Protein AF-A0A524L2U8-F1 (afdb_monomer_lite)

pLDDT: mean 87.59, std 5.98, range [53.81, 94.25]

Radius of gyration: 21.38 Å; chains: 1; bounding box: 56×25×58 Å

Structure (mmCIF, N/CA/C/O backbone):
data_AF-A0A524L2U8-F1
#
_entry.id   AF-A0A524L2U8-F1
#
loop_
_atom_site.group_PDB
_atom_site.id
_atom_site.type_symbol
_atom_site.label_atom_id
_atom_site.label_alt_id
_atom_site.label_comp_id
_atom_site.label_asym_id
_atom_site.label_entity_id
_atom_site.label_seq_id
_atom_site.pdbx_PDB_ins_code
_atom_site.Cartn_x
_atom_site.Cartn_y
_atom_site.Cartn_z
_atom_site.occupancy
_atom_site.B_iso_or_equiv
_atom_site.auth_seq_id
_atom_site.auth_comp_id
_atom_site.auth_asym_id
_atom_site.auth_atom_id
_atom_site.pdbx_PDB_model_num
ATOM 1 N N . MET A 1 1 ? 8.790 -14.115 -14.521 1.00 82.75 1 MET A N 1
ATOM 2 C CA . MET A 1 1 ? 9.050 -12.982 -13.603 1.00 82.75 1 MET A CA 1
ATOM 3 C C . MET A 1 1 ? 7.768 -12.208 -13.309 1.00 82.75 1 MET A C 1
ATOM 5 O O . MET A 1 1 ? 7.491 -11.971 -12.143 1.00 82.75 1 MET A O 1
ATOM 9 N N . GLU A 1 2 ? 6.943 -11.936 -14.327 1.00 84.44 2 GLU A N 1
ATOM 10 C CA . GLU A 1 2 ? 5.609 -11.316 -14.193 1.00 84.44 2 GLU A CA 1
ATOM 11 C C . GLU A 1 2 ? 4.731 -11.960 -13.109 1.00 84.44 2 GLU A C 1
ATOM 13 O O . GLU A 1 2 ? 4.341 -11.278 -12.173 1.00 84.44 2 GLU A O 1
ATOM 18 N N . ILE A 1 3 ? 4.512 -13.281 -13.158 1.00 87.50 3 ILE A N 1
ATOM 19 C CA . ILE A 1 3 ? 3.641 -13.992 -12.199 1.00 87.50 3 ILE A CA 1
ATOM 20 C C . ILE A 1 3 ? 4.060 -13.756 -10.737 1.00 87.50 3 ILE A C 1
ATOM 22 O O . ILE A 1 3 ? 3.206 -13.589 -9.872 1.00 87.50 3 ILE A O 1
ATOM 26 N N . LEU A 1 4 ? 5.366 -13.724 -10.452 1.00 86.38 4 LEU A N 1
ATOM 27 C CA . LEU A 1 4 ? 5.886 -13.511 -9.096 1.00 86.38 4 LEU A CA 1
ATOM 28 C C . LEU A 1 4 ? 5.620 -12.086 -8.602 1.00 86.38 4 LEU A C 1
ATOM 30 O O . LEU A 1 4 ? 5.255 -11.895 -7.442 1.00 86.38 4 LEU A O 1
ATOM 34 N N . ILE A 1 5 ? 5.795 -11.099 -9.482 1.00 87.75 5 ILE A N 1
ATOM 35 C CA . ILE A 1 5 ? 5.523 -9.690 -9.183 1.00 87.75 5 ILE A CA 1
ATOM 36 C C . ILE A 1 5 ? 4.027 -9.504 -8.951 1.00 87.75 5 ILE A C 1
ATOM 38 O O . ILE A 1 5 ? 3.637 -9.039 -7.885 1.00 87.75 5 ILE A O 1
ATOM 42 N N . THR A 1 6 ? 3.193 -10.007 -9.862 1.00 88.00 6 THR A N 1
ATOM 43 C CA . THR A 1 6 ? 1.735 -9.955 -9.731 1.00 88.00 6 THR A CA 1
ATOM 44 C C . THR A 1 6 ? 1.257 -10.622 -8.442 1.00 88.00 6 THR A C 1
ATOM 46 O O . THR A 1 6 ? 0.432 -10.058 -7.728 1.00 88.00 6 THR A O 1
ATOM 49 N N . LEU A 1 7 ? 1.795 -11.795 -8.091 1.00 92.00 7 LEU A N 1
ATOM 50 C CA . LEU A 1 7 ? 1.448 -12.477 -6.843 1.00 92.00 7 LEU A CA 1
ATOM 51 C C . LEU A 1 7 ? 1.833 -11.640 -5.617 1.00 92.00 7 LEU A C 1
ATOM 53 O O . LEU A 1 7 ? 1.060 -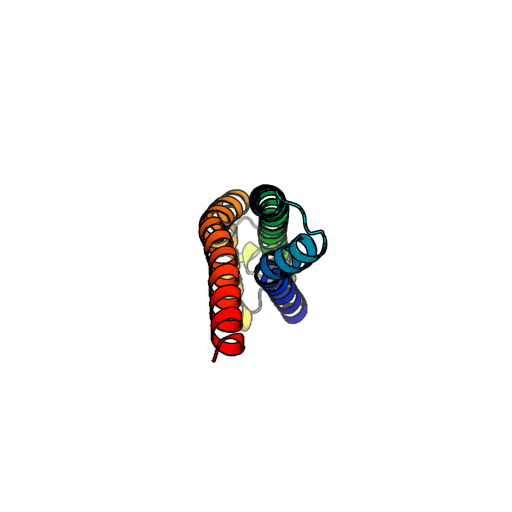11.550 -4.666 1.00 92.00 7 LEU A O 1
ATOM 57 N N . THR A 1 8 ? 3.008 -11.010 -5.644 1.00 90.69 8 THR A N 1
ATOM 58 C CA . THR A 1 8 ? 3.484 -10.156 -4.550 1.00 90.69 8 THR A CA 1
ATOM 59 C C . THR A 1 8 ? 2.604 -8.916 -4.400 1.00 90.69 8 THR A C 1
ATOM 61 O O . THR A 1 8 ? 2.223 -8.576 -3.281 1.00 90.69 8 THR A O 1
ATOM 64 N N . ASP A 1 9 ? 2.194 -8.297 -5.506 1.00 89.19 9 ASP A N 1
ATOM 65 C CA . ASP A 1 9 ? 1.285 -7.150 -5.492 1.00 89.19 9 ASP A CA 1
ATOM 66 C C . ASP A 1 9 ? -0.081 -7.527 -4.913 1.00 89.19 9 ASP A C 1
ATOM 68 O O . ASP A 1 9 ? -0.599 -6.826 -4.042 1.00 89.19 9 ASP A O 1
ATOM 72 N N . PHE A 1 10 ? -0.631 -8.681 -5.309 1.00 91.62 10 PHE A N 1
ATOM 73 C CA . PHE A 1 10 ? -1.868 -9.206 -4.728 1.00 91.62 10 PHE A CA 1
ATOM 74 C C . PHE A 1 10 ? -1.743 -9.482 -3.227 1.00 91.62 10 PHE A C 1
ATOM 76 O O . PHE A 1 10 ? -2.678 -9.195 -2.476 1.00 91.62 10 PHE A O 1
ATOM 83 N N . LEU A 1 11 ? -0.604 -10.008 -2.768 1.00 92.56 11 LEU A N 1
ATOM 84 C CA . LEU A 1 11 ? -0.358 -10.251 -1.345 1.00 92.56 11 LEU A CA 1
ATOM 85 C C . LEU A 1 11 ? -0.301 -8.944 -0.547 1.00 92.56 11 LEU A C 1
ATOM 87 O O . LEU A 1 11 ? -0.925 -8.855 0.512 1.00 92.56 11 LEU A O 1
ATOM 91 N N . ILE A 1 12 ? 0.398 -7.921 -1.050 1.00 90.88 12 ILE A N 1
ATOM 92 C CA . ILE A 1 12 ? 0.484 -6.619 -0.376 1.00 90.88 12 ILE A CA 1
ATOM 93 C C . ILE A 1 12 ? -0.890 -5.936 -0.349 1.00 90.88 12 ILE A C 1
ATOM 95 O O . ILE A 1 12 ? -1.290 -5.402 0.686 1.00 90.88 12 ILE A O 1
ATOM 99 N N . LEU A 1 13 ? -1.654 -6.012 -1.442 1.00 91.06 13 LEU A N 1
ATOM 100 C CA . LEU A 1 13 ? -3.010 -5.461 -1.520 1.00 91.06 13 LEU A CA 1
ATOM 101 C C . LEU A 1 13 ? -3.959 -6.185 -0.547 1.00 91.06 13 LEU A C 1
ATOM 103 O O . LEU A 1 13 ? -4.694 -5.546 0.210 1.00 91.06 13 LEU A O 1
ATOM 107 N N . GLY A 1 14 ? -3.889 -7.518 -0.488 1.00 91.69 14 GLY A N 1
ATOM 108 C CA . GLY A 1 14 ? -4.633 -8.326 0.478 1.00 91.69 14 GLY A CA 1
ATOM 109 C C . GLY A 1 14 ? -4.285 -7.980 1.929 1.00 91.69 14 GLY A C 1
ATOM 110 O O . GLY A 1 14 ? -5.182 -7.828 2.764 1.00 91.69 14 GLY A O 1
ATOM 111 N N . LEU A 1 15 ? -2.998 -7.784 2.233 1.00 91.75 15 LEU A N 1
ATOM 112 C CA . LEU A 1 15 ? -2.542 -7.331 3.547 1.00 91.75 15 LEU A CA 1
ATOM 113 C C . LEU A 1 15 ? -3.122 -5.955 3.886 1.00 91.75 15 LEU A C 1
ATOM 115 O O . LEU A 1 15 ? -3.643 -5.758 4.979 1.00 91.75 15 LEU A O 1
ATOM 119 N N . LEU A 1 16 ? -3.090 -5.020 2.942 1.00 90.88 16 LEU A N 1
ATOM 120 C CA . LEU A 1 16 ? -3.555 -3.654 3.143 1.00 90.88 16 LEU A CA 1
ATOM 121 C C . LEU A 1 16 ? -5.065 -3.577 3.446 1.00 90.88 16 LEU A C 1
ATOM 123 O O . LEU A 1 16 ? -5.491 -2.802 4.303 1.00 90.88 16 LEU A O 1
ATOM 127 N N . LEU A 1 17 ? -5.872 -4.429 2.807 1.00 90.81 17 LEU A N 1
ATOM 128 C CA . LEU A 1 17 ? -7.310 -4.523 3.074 1.00 90.81 17 LEU A CA 1
ATOM 129 C C . LEU A 1 17 ? -7.620 -5.228 4.399 1.00 90.81 17 LEU A C 1
ATOM 131 O O . LEU A 1 17 ? -8.498 -4.791 5.148 1.00 90.81 17 LEU A O 1
ATOM 135 N N . THR A 1 18 ? -6.918 -6.319 4.701 1.00 91.25 18 THR A N 1
ATOM 136 C CA . THR A 1 18 ? -7.210 -7.152 5.880 1.00 91.25 18 THR A CA 1
ATOM 137 C C . THR A 1 18 ? -6.629 -6.586 7.173 1.00 91.25 18 THR A C 1
ATOM 139 O O . THR A 1 18 ? -7.204 -6.794 8.245 1.00 91.25 18 THR A O 1
ATOM 142 N N . PHE A 1 19 ? -5.536 -5.826 7.096 1.00 91.19 19 PHE A N 1
ATOM 143 C CA . PHE A 1 19 ? -4.809 -5.331 8.261 1.00 91.19 19 PHE A CA 1
ATOM 144 C C . PHE A 1 19 ? -5.669 -4.487 9.219 1.00 91.19 19 PHE A C 1
ATOM 146 O O . PHE A 1 19 ? -5.688 -4.808 10.411 1.00 91.19 19 PHE A O 1
ATOM 153 N N . PRO A 1 20 ? -6.451 -3.482 8.769 1.00 89.44 20 PRO A N 1
ATOM 154 C CA . PRO A 1 20 ? -7.290 -2.695 9.676 1.00 89.44 20 PRO A CA 1
ATOM 155 C C . PRO A 1 20 ? -8.336 -3.549 10.402 1.00 89.44 20 PRO A C 1
ATOM 157 O O . PRO A 1 20 ? -8.596 -3.356 11.590 1.00 89.44 20 PRO A O 1
ATOM 160 N N . VAL A 1 21 ? -8.897 -4.551 9.719 1.00 90.88 21 VAL A N 1
ATOM 161 C CA . VAL A 1 21 ? -9.881 -5.473 10.303 1.00 90.88 21 VAL A CA 1
ATOM 162 C C . VAL A 1 21 ? -9.228 -6.353 11.372 1.00 90.88 21 VAL A C 1
ATOM 164 O O . VAL A 1 21 ? -9.747 -6.459 12.486 1.00 90.88 21 VAL A O 1
ATOM 167 N N . LEU A 1 22 ? -8.069 -6.945 11.067 1.00 90.81 22 LEU A N 1
ATOM 168 C CA . LEU A 1 22 ? -7.311 -7.779 12.004 1.00 90.81 22 LEU A CA 1
ATOM 169 C C . LEU A 1 22 ? -6.880 -6.987 13.242 1.00 90.81 22 LEU A C 1
ATOM 171 O O . LEU A 1 22 ? -7.088 -7.441 14.370 1.00 90.81 22 LEU A O 1
ATOM 175 N N . LEU A 1 23 ? -6.356 -5.775 13.044 1.00 90.25 23 LEU A N 1
ATOM 176 C CA . LEU A 1 23 ? -5.938 -4.890 14.128 1.00 90.25 23 LEU A CA 1
ATOM 177 C C . LEU A 1 23 ? -7.109 -4.575 15.063 1.00 90.25 23 LEU A C 1
ATOM 179 O O . LEU A 1 23 ? -6.996 -4.676 16.285 1.00 90.25 23 LEU A O 1
ATOM 183 N N . LEU A 1 24 ? -8.274 -4.273 14.492 1.00 88.75 24 LEU A N 1
ATOM 184 C CA . LEU A 1 24 ? -9.486 -4.003 15.252 1.00 88.75 24 LEU A CA 1
ATOM 185 C C . LEU A 1 24 ? -9.949 -5.221 16.068 1.00 88.75 24 LEU A C 1
ATOM 187 O O . LEU A 1 24 ? -10.391 -5.059 17.209 1.00 88.75 24 LEU A O 1
ATOM 191 N N . ILE A 1 25 ? -9.853 -6.436 15.517 1.00 87.81 25 ILE A N 1
ATOM 192 C CA . ILE A 1 25 ? -10.177 -7.681 16.234 1.00 87.81 25 ILE A CA 1
ATOM 193 C C . ILE A 1 25 ? -9.231 -7.876 17.425 1.00 87.81 25 ILE A C 1
ATOM 195 O O . ILE A 1 25 ? -9.701 -8.169 18.527 1.00 87.81 25 ILE A O 1
ATOM 199 N N . ILE A 1 26 ? -7.925 -7.678 17.225 1.00 87.81 26 ILE A N 1
ATOM 200 C CA . ILE A 1 26 ? -6.901 -7.825 18.268 1.00 87.81 26 ILE A CA 1
ATOM 201 C C . ILE A 1 26 ? -7.134 -6.815 19.397 1.00 87.81 26 ILE A C 1
ATOM 203 O O . ILE A 1 26 ? -7.237 -7.212 20.558 1.00 87.81 26 ILE A O 1
ATOM 207 N N . LEU A 1 27 ? -7.317 -5.530 19.074 1.00 87.19 27 LEU A N 1
ATOM 208 C CA . LEU A 1 27 ? -7.541 -4.493 20.086 1.00 87.19 27 LEU A CA 1
ATOM 209 C C . LEU A 1 27 ? -8.818 -4.731 20.907 1.00 87.19 27 LEU A C 1
ATOM 211 O O . LEU A 1 27 ? -8.844 -4.450 22.104 1.00 87.19 27 LEU A O 1
ATOM 215 N N . ASN A 1 28 ? -9.871 -5.301 20.311 1.00 83.00 28 ASN A N 1
ATOM 216 C CA . ASN A 1 28 ? -11.086 -5.636 21.062 1.00 83.00 28 ASN A CA 1
ATOM 217 C C . ASN A 1 28 ? -10.866 -6.725 22.113 1.00 83.00 28 ASN A C 1
ATOM 219 O O . ASN A 1 28 ? -11.540 -6.711 23.145 1.00 83.00 28 ASN A O 1
ATOM 223 N N . ARG A 1 29 ? -9.942 -7.664 21.875 1.00 83.44 29 ARG A N 1
ATOM 224 C CA . ARG A 1 29 ? -9.610 -8.710 22.854 1.00 83.44 29 ARG A CA 1
ATOM 225 C C . ARG A 1 29 ? -8.908 -8.135 24.083 1.00 83.44 29 ARG A C 1
ATOM 227 O O . ARG A 1 29 ? -9.094 -8.660 25.175 1.00 83.44 29 ARG A O 1
ATOM 234 N N . LEU A 1 30 ? -8.190 -7.022 23.924 1.00 82.19 30 LEU A N 1
ATOM 235 C CA . LEU A 1 30 ? -7.462 -6.339 24.998 1.00 82.19 30 LEU A CA 1
ATOM 236 C C . LEU A 1 30 ? -8.367 -5.512 25.938 1.00 82.19 30 LEU A C 1
ATOM 238 O O . LEU A 1 30 ? -7.883 -4.982 26.936 1.00 82.19 30 LEU A O 1
ATOM 242 N N . LYS A 1 31 ? -9.679 -5.404 25.653 1.00 73.88 31 LYS A N 1
ATOM 243 C CA . LYS A 1 31 ? -10.704 -4.732 26.490 1.00 73.88 31 LYS A CA 1
ATOM 244 C C . LYS A 1 31 ? -10.330 -3.313 26.967 1.00 73.88 31 LYS A C 1
ATOM 246 O O . LYS A 1 31 ? -10.801 -2.852 28.005 1.00 73.88 31 LYS A O 1
ATOM 251 N N . THR A 1 32 ? -9.512 -2.586 26.212 1.00 75.56 32 THR A N 1
ATOM 252 C CA . THR A 1 32 ? -9.024 -1.258 26.608 1.00 75.56 32 THR A CA 1
ATOM 253 C C . THR A 1 32 ? -10.063 -0.167 26.328 1.00 75.56 32 THR A C 1
ATOM 255 O O . THR A 1 32 ? -10.627 -0.100 25.237 1.00 75.56 32 THR A O 1
ATOM 258 N N . LYS A 1 33 ? -10.280 0.771 27.261 1.00 77.94 33 LYS A N 1
ATOM 259 C CA . LYS A 1 33 ? -11.194 1.918 27.046 1.00 77.94 33 LYS A CA 1
ATOM 260 C C . LYS A 1 33 ? -10.759 2.818 25.875 1.00 77.94 33 LYS A C 1
ATOM 262 O O . LYS A 1 33 ? -11.597 3.379 25.180 1.00 77.94 33 LYS A O 1
ATOM 267 N N . TRP A 1 34 ? -9.458 2.858 25.597 1.00 84.06 34 TRP A N 1
ATOM 268 C CA . TRP A 1 34 ? -8.817 3.635 24.530 1.00 84.06 34 TRP A CA 1
ATOM 269 C C . TRP A 1 34 ? -8.778 2.932 23.162 1.00 84.06 34 TRP A C 1
ATOM 271 O O . TRP A 1 34 ? -8.017 3.343 22.291 1.00 84.06 34 TRP A O 1
ATOM 281 N N . THR A 1 35 ? -9.595 1.889 22.947 1.00 84.38 35 THR A N 1
ATOM 282 C CA . THR A 1 35 ? -9.596 1.083 21.705 1.00 84.38 35 THR A CA 1
ATOM 283 C C . THR A 1 35 ? -9.682 1.948 20.441 1.00 84.38 35 THR A C 1
ATOM 285 O O . THR A 1 35 ? -9.003 1.647 19.470 1.00 84.38 35 THR A O 1
ATOM 288 N N . LEU A 1 36 ? -10.495 3.016 20.433 1.00 85.06 36 LEU A N 1
ATOM 289 C CA . LEU A 1 36 ? -10.646 3.897 19.264 1.00 85.06 36 LEU A CA 1
ATOM 290 C C . LEU A 1 36 ? -9.352 4.658 18.956 1.00 85.06 36 LEU A C 1
ATOM 292 O O . LEU A 1 36 ? -8.876 4.620 17.829 1.00 85.06 36 LEU A O 1
ATOM 296 N N . ILE A 1 37 ? -8.772 5.317 19.961 1.00 86.69 37 ILE A N 1
ATOM 297 C CA . ILE A 1 37 ? -7.571 6.145 19.788 1.00 86.69 37 ILE A CA 1
ATOM 298 C C . ILE A 1 37 ? -6.366 5.269 19.435 1.00 86.69 37 ILE A C 1
ATOM 300 O O . ILE A 1 37 ? -5.642 5.572 18.490 1.00 86.69 37 ILE A O 1
ATOM 304 N N . ALA A 1 38 ? -6.200 4.141 20.133 1.00 89.38 38 ALA A N 1
ATOM 305 C CA . ALA A 1 38 ? -5.147 3.178 19.834 1.00 89.38 38 ALA A CA 1
ATOM 306 C C . ALA A 1 38 ? -5.300 2.588 18.422 1.00 89.38 38 ALA A C 1
ATOM 308 O O . ALA A 1 38 ? -4.317 2.497 17.693 1.00 89.38 38 ALA A O 1
ATOM 309 N N . TYR A 1 39 ? -6.528 2.247 18.005 1.00 91.31 39 TYR A N 1
ATOM 310 C CA . TYR A 1 39 ? -6.805 1.781 16.645 1.00 91.31 39 TYR A CA 1
ATOM 311 C C . TYR A 1 39 ? -6.379 2.823 15.614 1.00 91.31 39 TYR A C 1
ATOM 313 O O . TYR A 1 39 ? -5.609 2.493 14.719 1.00 91.31 39 TYR A O 1
ATOM 321 N N . SER A 1 40 ? -6.827 4.072 15.748 1.00 89.69 40 SER A N 1
ATOM 322 C CA . SER A 1 40 ? -6.542 5.119 14.764 1.00 89.69 40 SER A CA 1
ATOM 323 C C . SER A 1 40 ? -5.048 5.412 14.642 1.00 89.69 40 SER A C 1
ATOM 325 O O . SER A 1 40 ? -4.533 5.442 13.532 1.00 89.69 40 SER A O 1
ATOM 327 N N . ILE A 1 41 ? -4.327 5.567 15.758 1.00 91.69 41 ILE A N 1
ATOM 328 C CA . ILE A 1 41 ? -2.891 5.890 15.723 1.00 91.69 41 ILE A CA 1
ATOM 329 C C . ILE A 1 41 ? -2.085 4.738 15.114 1.00 91.69 41 ILE A C 1
ATOM 331 O O . ILE A 1 41 ? -1.284 4.959 14.207 1.00 91.69 41 ILE A O 1
ATOM 335 N N . ILE A 1 42 ? -2.313 3.505 15.582 1.00 91.94 42 ILE A N 1
ATOM 336 C CA . ILE A 1 42 ? -1.547 2.347 15.108 1.00 91.94 42 ILE A CA 1
ATOM 337 C C . ILE A 1 42 ? -1.892 2.043 13.648 1.00 91.94 42 ILE A C 1
ATOM 339 O O . ILE A 1 42 ? -0.994 1.784 12.851 1.00 91.94 42 ILE A O 1
ATOM 343 N N . SER A 1 43 ? -3.176 2.098 13.276 1.00 91.69 43 SER A N 1
ATOM 344 C CA . SER A 1 43 ? -3.589 1.846 11.894 1.00 91.69 43 SER A CA 1
ATOM 345 C C . SER A 1 43 ? -3.040 2.893 10.932 1.00 91.69 43 SER A C 1
ATOM 347 O O . SER A 1 43 ? -2.496 2.495 9.913 1.00 91.69 43 SER A O 1
ATOM 349 N N . LEU A 1 44 ? -3.085 4.189 11.260 1.00 92.69 44 LEU A N 1
ATOM 350 C CA . LEU A 1 44 ? -2.493 5.241 10.424 1.00 92.69 44 LEU A CA 1
ATOM 351 C C . LEU A 1 44 ? -0.987 5.034 10.240 1.00 92.69 44 LEU A C 1
ATOM 353 O O . LEU A 1 44 ? -0.495 5.055 9.114 1.00 92.69 44 LEU A O 1
ATOM 357 N N . PHE A 1 45 ? -0.263 4.777 11.332 1.00 93.75 45 PHE A N 1
ATOM 358 C CA . PHE A 1 45 ? 1.184 4.588 11.274 1.00 93.75 45 PHE A CA 1
ATOM 359 C C . PHE A 1 45 ? 1.571 3.368 10.430 1.00 93.75 45 PHE A C 1
ATOM 361 O O . PHE A 1 45 ? 2.364 3.479 9.495 1.00 93.75 45 PHE A O 1
ATOM 368 N N . VAL A 1 46 ? 0.981 2.204 10.714 1.00 91.94 46 VAL A N 1
ATOM 369 C CA . VAL A 1 46 ? 1.326 0.966 10.003 1.00 91.94 46 VAL A CA 1
ATOM 370 C C . VAL A 1 46 ? 0.862 1.011 8.549 1.00 91.94 46 VAL A C 1
ATOM 372 O O . VAL A 1 46 ? 1.603 0.596 7.664 1.00 91.94 46 VAL A O 1
ATOM 375 N N . LEU A 1 47 ? -0.321 1.559 8.273 1.00 92.56 47 LEU A N 1
ATOM 376 C CA . LEU A 1 47 ? -0.824 1.691 6.908 1.00 92.56 47 LEU A CA 1
ATOM 377 C C . LEU A 1 47 ? 0.042 2.652 6.081 1.00 92.56 47 LEU A C 1
ATOM 379 O O . LEU A 1 47 ? 0.320 2.365 4.920 1.00 92.56 47 LEU A O 1
ATOM 383 N N . GLY A 1 48 ? 0.551 3.728 6.689 1.00 92.88 48 GLY A N 1
ATOM 384 C CA . GLY A 1 48 ? 1.544 4.602 6.063 1.00 92.88 48 GLY A CA 1
ATOM 385 C C . GLY A 1 48 ? 2.808 3.845 5.655 1.00 92.88 48 GLY A C 1
ATOM 386 O O . GLY A 1 48 ? 3.236 3.938 4.506 1.00 92.88 48 GLY A O 1
ATOM 387 N N . LEU A 1 49 ? 3.363 3.029 6.558 1.00 93.69 49 LEU A N 1
ATOM 388 C CA . LEU A 1 49 ? 4.539 2.206 6.257 1.00 93.69 49 LEU A CA 1
ATOM 389 C C . LEU A 1 49 ? 4.276 1.193 5.136 1.00 93.69 49 LEU A C 1
ATOM 391 O O . LEU A 1 49 ? 5.099 1.064 4.231 1.00 93.69 49 LEU A O 1
ATOM 395 N N . ILE A 1 50 ? 3.127 0.510 5.163 1.00 92.50 50 ILE A N 1
ATOM 396 C CA . ILE A 1 50 ? 2.761 -0.464 4.125 1.00 92.50 50 ILE A CA 1
ATOM 397 C C . ILE A 1 50 ? 2.618 0.230 2.767 1.00 92.50 50 ILE A C 1
ATOM 399 O O . ILE A 1 50 ? 3.116 -0.288 1.775 1.00 92.50 50 ILE A O 1
ATOM 403 N N . ILE A 1 51 ? 1.986 1.405 2.704 1.00 93.69 51 ILE A N 1
ATOM 404 C CA . ILE A 1 51 ? 1.785 2.136 1.444 1.00 93.69 51 ILE A CA 1
ATOM 405 C C . ILE A 1 51 ? 3.105 2.650 0.873 1.00 93.69 51 ILE A C 1
ATOM 407 O O . ILE A 1 51 ? 3.330 2.535 -0.331 1.00 93.69 51 ILE A O 1
ATOM 411 N N . ILE A 1 52 ? 3.994 3.177 1.717 1.00 94.25 52 ILE A N 1
ATOM 412 C CA . ILE A 1 52 ? 5.336 3.598 1.292 1.00 94.25 52 ILE A CA 1
ATOM 413 C C . ILE A 1 52 ? 6.103 2.400 0.728 1.00 94.25 52 ILE A C 1
ATOM 415 O O . ILE A 1 52 ? 6.667 2.490 -0.364 1.00 94.25 52 ILE A O 1
ATOM 419 N N . PHE A 1 53 ? 6.086 1.272 1.443 1.00 93.06 53 PHE A N 1
ATOM 420 C CA . PHE A 1 53 ? 6.729 0.044 0.990 1.00 93.06 53 PHE A CA 1
ATOM 421 C C . PHE A 1 53 ? 6.128 -0.458 -0.327 1.00 93.06 53 PHE A C 1
ATOM 423 O O . PHE A 1 53 ? 6.873 -0.798 -1.240 1.00 93.06 53 PHE A O 1
ATOM 430 N N . PHE A 1 54 ? 4.801 -0.450 -0.458 1.00 91.94 54 PHE A N 1
ATOM 431 C CA . PHE A 1 54 ? 4.103 -0.883 -1.665 1.00 91.94 54 PHE A CA 1
ATOM 432 C C . PHE A 1 54 ? 4.436 -0.005 -2.874 1.00 91.94 54 PHE A C 1
ATOM 434 O O . PHE A 1 54 ? 4.745 -0.522 -3.942 1.00 91.94 54 PHE A O 1
ATOM 441 N N . ALA A 1 55 ? 4.436 1.319 -2.709 1.00 92.06 55 ALA A N 1
ATOM 442 C CA . ALA A 1 55 ? 4.780 2.243 -3.785 1.00 92.06 55 ALA A CA 1
ATOM 443 C C . ALA A 1 55 ? 6.243 2.091 -4.228 1.00 92.06 55 ALA A C 1
ATOM 445 O O . ALA A 1 55 ? 6.537 2.092 -5.424 1.00 92.06 55 ALA A O 1
ATOM 446 N N . TRP A 1 56 ? 7.160 1.924 -3.270 1.00 93.38 56 TRP A N 1
ATOM 447 C CA . TRP A 1 56 ? 8.563 1.644 -3.562 1.00 93.38 56 TRP A CA 1
ATOM 448 C C . TRP A 1 56 ? 8.743 0.294 -4.268 1.00 93.38 56 TRP A C 1
ATOM 450 O O . TRP A 1 56 ? 9.471 0.211 -5.260 1.00 93.38 56 TRP A O 1
ATOM 460 N N . TRP A 1 57 ? 8.060 -0.749 -3.787 1.00 92.69 57 TRP A N 1
ATOM 461 C CA . TRP A 1 57 ? 8.089 -2.085 -4.376 1.00 92.69 57 TRP A CA 1
ATOM 462 C C . TRP A 1 57 ? 7.559 -2.075 -5.808 1.00 92.69 57 TRP A C 1
ATOM 464 O O . TRP A 1 57 ? 8.246 -2.563 -6.697 1.00 92.69 57 TRP A O 1
ATOM 474 N N . SER A 1 58 ? 6.405 -1.446 -6.045 1.00 89.94 58 SER A N 1
ATOM 475 C CA . SER A 1 58 ? 5.807 -1.302 -7.375 1.00 89.94 58 SER A CA 1
ATOM 476 C C . SER A 1 58 ? 6.797 -0.663 -8.354 1.00 89.94 58 SER A C 1
ATOM 478 O O . SER A 1 58 ? 7.105 -1.255 -9.386 1.00 89.94 58 SER A O 1
ATOM 480 N N . TYR A 1 59 ? 7.423 0.457 -7.977 1.00 90.94 59 TYR A N 1
ATOM 481 C CA . TYR A 1 59 ? 8.449 1.103 -8.801 1.00 90.94 59 TYR A CA 1
ATOM 482 C C . TYR A 1 59 ? 9.654 0.193 -9.088 1.00 90.94 59 TYR A C 1
ATOM 484 O O . TYR A 1 59 ? 10.138 0.116 -10.217 1.00 90.94 59 TYR A O 1
ATOM 492 N N . LYS A 1 60 ? 10.154 -0.520 -8.074 1.00 91.19 60 LYS A N 1
ATOM 493 C CA . LYS A 1 60 ? 11.271 -1.457 -8.256 1.00 91.19 60 LYS A CA 1
ATOM 494 C C . LYS A 1 60 ? 10.891 -2.653 -9.122 1.00 91.19 60 LYS A C 1
ATOM 496 O O . LYS A 1 60 ? 11.719 -3.097 -9.914 1.00 91.19 60 LYS A O 1
ATOM 501 N N . SER A 1 61 ? 9.668 -3.150 -8.998 1.00 90.81 61 SER A N 1
ATOM 502 C CA . SER A 1 61 ? 9.166 -4.272 -9.783 1.00 90.81 61 SER A CA 1
ATOM 503 C C . SER A 1 61 ? 9.022 -3.911 -11.265 1.00 90.81 61 SER A C 1
ATOM 505 O O . SER A 1 61 ? 9.464 -4.686 -12.112 1.00 90.81 61 SER A O 1
ATOM 507 N N . ASP A 1 62 ? 8.557 -2.694 -11.574 1.00 90.25 62 ASP A N 1
ATOM 508 C CA . ASP A 1 62 ? 8.466 -2.174 -12.942 1.00 90.25 62 ASP A CA 1
ATOM 509 C C . ASP A 1 62 ? 9.861 -2.065 -13.586 1.00 90.25 62 ASP A C 1
ATOM 511 O O . ASP A 1 62 ? 10.061 -2.485 -14.727 1.00 90.25 62 ASP A O 1
ATOM 515 N N . LEU A 1 63 ? 10.867 -1.587 -12.841 1.00 90.25 63 LEU A N 1
ATOM 516 C CA . LEU A 1 63 ? 12.259 -1.535 -13.315 1.00 90.25 63 LEU A CA 1
ATOM 517 C C . LEU A 1 63 ? 12.845 -2.928 -13.587 1.00 90.25 63 LEU A C 1
ATOM 519 O O . LEU A 1 63 ? 13.563 -3.128 -14.569 1.00 90.25 63 LEU A O 1
ATOM 523 N N . ILE A 1 64 ? 12.552 -3.896 -12.714 1.00 90.50 64 ILE A N 1
ATOM 524 C CA . ILE A 1 64 ? 12.982 -5.287 -12.889 1.00 90.50 64 ILE A CA 1
ATOM 525 C C . ILE A 1 64 ? 12.329 -5.890 -14.141 1.00 90.50 64 ILE A C 1
ATOM 527 O O . ILE A 1 64 ? 13.012 -6.571 -14.907 1.00 90.50 64 ILE A O 1
ATOM 531 N N . LEU A 1 65 ? 11.045 -5.607 -14.383 1.00 90.19 65 LEU A N 1
ATOM 532 C CA . LEU A 1 65 ? 10.329 -6.045 -15.583 1.00 90.19 65 LEU A CA 1
ATOM 533 C C . LEU A 1 65 ? 10.907 -5.429 -16.853 1.00 90.19 65 LEU A C 1
ATOM 535 O O . LEU A 1 65 ? 11.181 -6.163 -17.796 1.00 90.19 65 LEU A O 1
ATOM 539 N N . LEU A 1 66 ? 11.158 -4.118 -16.871 1.00 89.62 66 LEU A N 1
ATOM 540 C CA . LEU A 1 66 ? 11.793 -3.455 -18.013 1.00 89.62 66 LEU A CA 1
ATOM 541 C C . LEU A 1 66 ? 13.126 -4.114 -18.373 1.00 89.62 66 LEU A C 1
ATOM 543 O O . LEU A 1 66 ? 13.338 -4.498 -19.523 1.00 89.62 66 LEU A O 1
ATOM 547 N N . LYS A 1 67 ? 13.987 -4.339 -17.374 1.00 88.44 67 LYS A N 1
ATOM 548 C CA . LYS A 1 67 ? 15.259 -5.038 -17.580 1.00 88.44 67 LYS A CA 1
ATOM 549 C C . LYS A 1 67 ? 15.055 -6.467 -18.090 1.00 88.44 67 LYS A C 1
ATOM 551 O O . LYS A 1 67 ? 15.811 -6.924 -18.941 1.00 88.44 67 LYS A O 1
ATOM 556 N N . HIS A 1 68 ? 14.043 -7.175 -17.586 1.00 89.38 68 HIS A N 1
ATOM 557 C CA . HIS A 1 68 ? 13.716 -8.530 -18.032 1.00 89.38 68 HIS A CA 1
ATOM 558 C C . HIS A 1 68 ? 13.273 -8.577 -19.500 1.00 89.38 68 HIS A C 1
ATOM 560 O O . HIS A 1 68 ? 13.632 -9.515 -20.206 1.00 89.38 68 HIS A O 1
ATOM 566 N N . TYR A 1 69 ? 12.552 -7.558 -19.967 1.00 89.19 69 TYR A N 1
ATOM 567 C CA . TYR A 1 69 ? 12.136 -7.432 -21.364 1.00 89.19 69 TYR A CA 1
ATOM 568 C C . TYR A 1 69 ? 13.238 -6.930 -22.306 1.00 89.19 69 TYR A C 1
ATOM 570 O O . TYR A 1 69 ? 12.983 -6.805 -23.499 1.00 89.19 69 TYR A O 1
ATOM 578 N N . GLY A 1 70 ? 14.445 -6.647 -21.805 1.00 87.00 70 GLY A N 1
ATOM 579 C CA . GLY A 1 70 ? 15.559 -6.151 -22.616 1.00 87.00 70 GLY A CA 1
ATOM 580 C C . GLY A 1 70 ? 15.553 -4.637 -22.840 1.00 87.00 70 GLY A C 1
ATOM 581 O O . GLY A 1 70 ? 16.322 -4.152 -23.665 1.00 87.00 70 GLY A O 1
ATOM 582 N N . TYR A 1 71 ? 14.723 -3.882 -22.110 1.00 88.19 71 TYR A N 1
ATOM 583 C CA . TYR A 1 71 ? 14.728 -2.421 -22.173 1.00 88.19 71 TYR A CA 1
ATOM 584 C C . TYR A 1 71 ? 16.003 -1.857 -21.535 1.00 88.19 71 TYR A C 1
ATOM 586 O O . TYR A 1 71 ? 16.324 -2.171 -20.382 1.00 88.19 71 TYR A O 1
ATOM 594 N N . ASN A 1 72 ? 16.722 -1.010 -22.273 1.00 87.75 72 ASN A N 1
ATOM 595 C CA . ASN A 1 72 ? 17.947 -0.378 -21.790 1.00 87.75 72 ASN A CA 1
ATOM 596 C C . ASN A 1 72 ? 17.656 1.008 -21.203 1.00 87.75 72 ASN A C 1
ATOM 598 O O . ASN A 1 72 ? 17.537 1.975 -21.942 1.00 87.75 72 ASN A O 1
ATOM 602 N N . ILE A 1 73 ? 17.593 1.117 -19.876 1.00 84.00 73 ILE A N 1
ATOM 603 C CA . ILE A 1 73 ? 17.290 2.380 -19.178 1.00 84.00 73 ILE A CA 1
ATOM 604 C C . ILE A 1 73 ? 18.349 3.465 -19.449 1.00 84.00 73 ILE A C 1
ATOM 606 O O . ILE A 1 73 ? 18.013 4.645 -19.440 1.00 84.00 73 ILE A O 1
ATOM 610 N N . ASP A 1 74 ? 19.590 3.067 -19.738 1.00 85.06 74 ASP A N 1
ATOM 611 C CA . ASP A 1 74 ? 20.716 3.977 -19.979 1.00 85.06 74 ASP A CA 1
ATOM 612 C C . ASP A 1 74 ? 20.897 4.332 -21.469 1.00 85.06 74 ASP A C 1
ATOM 614 O O . ASP A 1 74 ? 21.875 4.981 -21.840 1.00 85.06 74 ASP A O 1
ATOM 618 N N . GLY A 1 75 ? 19.986 3.881 -22.342 1.00 84.50 75 GLY A N 1
ATOM 619 C CA . GLY A 1 75 ? 20.017 4.208 -23.767 1.00 84.50 75 GLY A CA 1
ATOM 620 C C . GLY A 1 75 ? 19.872 5.711 -24.022 1.00 84.50 75 GLY A C 1
ATOM 621 O O . GLY A 1 75 ? 19.261 6.437 -23.241 1.00 84.50 75 GLY A 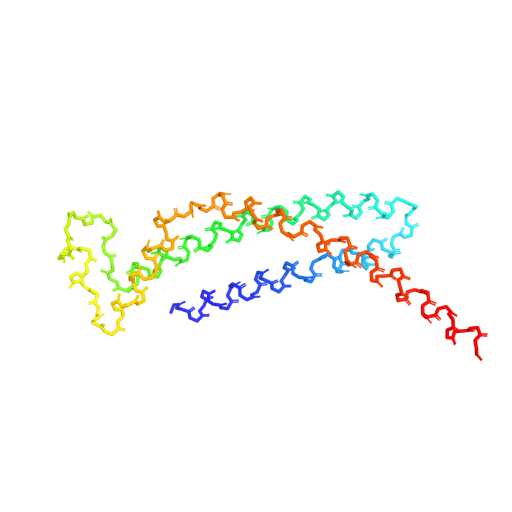O 1
ATOM 622 N N . MET A 1 76 ? 20.426 6.196 -25.133 1.00 85.00 76 MET A N 1
ATOM 623 C CA . MET A 1 76 ? 20.320 7.609 -25.533 1.00 85.00 76 MET A CA 1
ATOM 624 C C . MET A 1 76 ? 19.389 7.831 -26.730 1.00 85.00 76 MET A C 1
ATOM 626 O O . MET A 1 76 ? 19.084 8.970 -27.082 1.00 85.00 76 MET A O 1
ATOM 630 N N . ASN A 1 77 ? 18.927 6.760 -27.377 1.00 87.38 77 ASN A N 1
ATOM 631 C CA . ASN A 1 77 ? 18.049 6.820 -28.543 1.00 87.38 77 ASN A CA 1
ATOM 632 C C . ASN A 1 77 ? 17.060 5.641 -28.574 1.00 87.38 77 ASN A C 1
ATOM 634 O O . ASN A 1 77 ? 17.223 4.642 -27.875 1.00 87.38 77 ASN A O 1
ATOM 638 N N . TYR A 1 78 ? 16.022 5.750 -29.410 1.00 84.12 78 TYR A N 1
ATOM 639 C CA . TYR A 1 78 ? 14.955 4.745 -29.520 1.00 84.12 78 TYR A CA 1
ATOM 640 C C . TYR A 1 78 ? 15.482 3.336 -29.837 1.00 84.12 78 TYR A C 1
ATOM 642 O O . TYR A 1 78 ? 15.001 2.345 -29.292 1.00 84.12 78 TYR A O 1
ATOM 650 N N . THR A 1 79 ? 16.499 3.247 -30.693 1.00 86.06 79 THR A N 1
ATOM 651 C CA . THR A 1 79 ? 17.136 1.980 -31.064 1.00 86.06 79 THR A CA 1
ATOM 652 C C . THR A 1 79 ? 17.889 1.336 -29.905 1.00 86.06 79 THR A C 1
ATOM 654 O O . THR A 1 79 ? 17.867 0.119 -29.778 1.00 86.06 79 THR A O 1
ATOM 657 N N . GLU A 1 80 ? 18.506 2.121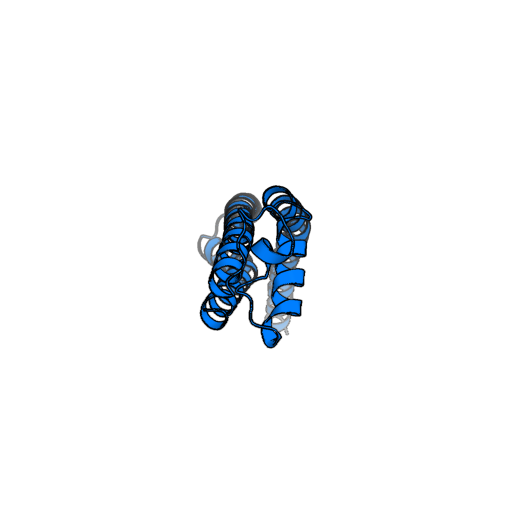 -29.025 1.00 86.44 80 GLU A N 1
ATOM 658 C CA . GLU A 1 80 ? 19.179 1.623 -27.825 1.00 86.44 80 GLU A CA 1
ATOM 659 C C . GLU A 1 80 ? 18.178 1.239 -26.737 1.00 86.44 80 GLU A C 1
ATOM 661 O O . GLU A 1 80 ? 18.353 0.196 -26.112 1.00 86.44 80 GLU A O 1
ATOM 666 N N . PHE A 1 81 ? 17.113 2.028 -26.543 1.00 84.31 81 PHE A N 1
ATOM 667 C CA . PHE A 1 81 ? 16.061 1.745 -25.560 1.00 84.31 81 PHE A CA 1
ATOM 668 C C . PHE A 1 81 ? 15.350 0.417 -25.835 1.00 84.31 81 PHE A C 1
ATOM 670 O O . PHE A 1 81 ? 15.149 -0.384 -24.922 1.00 84.31 81 PHE A O 1
ATOM 677 N N . TYR A 1 82 ? 14.983 0.182 -27.097 1.00 89.00 82 TYR A N 1
ATOM 678 C CA . TYR A 1 82 ? 14.094 -0.910 -27.492 1.00 89.00 82 TYR A CA 1
ATOM 679 C C . TYR A 1 82 ? 14.765 -2.001 -28.333 1.00 89.00 82 TYR A C 1
ATOM 681 O O . TYR A 1 82 ? 14.114 -2.985 -28.672 1.00 89.00 82 TYR A O 1
ATOM 689 N N . GLY A 1 83 ? 16.049 -1.865 -28.674 1.00 85.12 83 GLY A N 1
ATOM 690 C CA . GLY A 1 83 ? 16.726 -2.746 -29.635 1.00 85.12 83 GLY A CA 1
ATOM 691 C C . GLY A 1 83 ? 16.762 -4.225 -29.248 1.00 85.12 83 GLY A C 1
ATOM 692 O O . GLY A 1 83 ? 16.797 -5.080 -30.127 1.00 85.12 83 GLY A O 1
ATOM 693 N N . ASN A 1 84 ? 16.697 -4.532 -27.949 1.00 87.69 84 ASN A N 1
ATOM 694 C CA . ASN A 1 84 ? 16.663 -5.906 -27.435 1.00 87.69 84 ASN A CA 1
ATOM 695 C C . ASN A 1 84 ? 15.260 -6.349 -26.987 1.00 87.69 84 ASN A C 1
ATOM 697 O O . ASN A 1 84 ? 15.105 -7.449 -26.454 1.00 87.69 84 ASN A O 1
ATOM 701 N N . VAL A 1 85 ? 14.244 -5.500 -27.168 1.00 88.31 85 VAL A N 1
ATOM 702 C CA . VAL A 1 85 ? 12.865 -5.792 -26.772 1.00 88.31 85 VAL A CA 1
ATOM 703 C C . VAL A 1 85 ? 12.182 -6.580 -27.884 1.00 88.31 85 VAL A C 1
ATOM 705 O O . VAL A 1 85 ? 12.146 -6.159 -29.039 1.00 88.31 85 VAL A O 1
ATOM 708 N N . ALA A 1 86 ? 11.611 -7.733 -27.536 1.00 88.50 86 ALA A N 1
ATOM 709 C CA . ALA A 1 86 ? 10.825 -8.523 -28.478 1.00 88.50 86 ALA A CA 1
ATOM 710 C C . ALA A 1 86 ? 9.572 -7.744 -28.937 1.00 88.50 86 ALA A C 1
ATOM 712 O O . ALA A 1 86 ? 8.919 -7.115 -28.097 1.00 88.50 86 ALA A O 1
ATOM 713 N N . PRO A 1 87 ? 9.179 -7.822 -30.224 1.00 86.12 87 PRO A N 1
ATOM 714 C CA . PRO A 1 87 ? 8.047 -7.063 -30.764 1.00 86.12 87 PRO A CA 1
ATOM 715 C C . PRO A 1 87 ? 6.729 -7.344 -30.025 1.00 86.12 87 PRO A C 1
ATOM 717 O O . PRO A 1 87 ? 5.951 -6.421 -29.796 1.00 86.12 87 PRO A O 1
ATOM 720 N N . ASP A 1 88 ? 6.528 -8.574 -29.545 1.00 88.50 88 ASP A N 1
ATOM 721 C CA . ASP A 1 88 ? 5.341 -8.974 -28.774 1.00 88.50 88 ASP A CA 1
ATOM 722 C C . ASP A 1 88 ? 5.233 -8.273 -27.403 1.00 88.50 88 ASP A C 1
ATOM 724 O O . ASP A 1 88 ? 4.150 -8.167 -26.832 1.00 88.50 88 ASP A O 1
ATOM 728 N N . ASN A 1 89 ? 6.349 -7.771 -26.862 1.00 88.69 89 ASN A N 1
ATOM 729 C CA . ASN A 1 89 ? 6.409 -7.097 -25.560 1.00 88.69 89 ASN A CA 1
ATOM 730 C C . ASN A 1 89 ? 6.494 -5.566 -25.679 1.00 88.69 89 ASN A C 1
ATOM 732 O O . ASN A 1 89 ? 6.511 -4.872 -24.660 1.00 88.69 89 ASN A O 1
ATOM 736 N N . MET A 1 90 ? 6.526 -5.024 -26.900 1.00 87.25 90 MET A N 1
ATOM 737 C CA . MET A 1 90 ? 6.786 -3.604 -27.156 1.00 87.25 90 MET A CA 1
ATOM 738 C C . MET A 1 90 ? 5.735 -2.685 -26.517 1.00 87.25 90 MET A C 1
ATOM 740 O O . MET A 1 90 ? 6.071 -1.650 -25.939 1.00 87.25 90 MET A O 1
ATOM 744 N N . GLU A 1 91 ? 4.459 -3.074 -26.575 1.00 88.75 91 GLU A N 1
ATOM 745 C CA . GLU A 1 91 ? 3.364 -2.327 -25.943 1.00 88.75 91 GLU A CA 1
ATOM 746 C C . GLU A 1 91 ? 3.466 -2.345 -24.413 1.00 88.75 91 GLU A C 1
ATOM 748 O O . GLU A 1 91 ? 3.321 -1.305 -23.765 1.00 88.75 91 GLU A O 1
ATOM 753 N N . LYS A 1 92 ? 3.790 -3.507 -23.829 1.00 87.44 92 LYS A N 1
ATOM 754 C CA . LYS A 1 92 ? 3.975 -3.648 -22.378 1.00 87.44 92 LYS A CA 1
ATOM 755 C C . LYS A 1 92 ? 5.113 -2.757 -21.885 1.00 87.44 92 LYS A C 1
ATOM 757 O O . LYS A 1 92 ? 4.933 -2.023 -20.917 1.00 87.44 92 LYS A O 1
ATOM 762 N N . VAL A 1 93 ? 6.253 -2.764 -22.573 1.00 88.75 93 VAL A N 1
ATOM 763 C CA . VAL A 1 93 ? 7.419 -1.941 -22.219 1.00 88.75 93 VAL A CA 1
ATOM 764 C C . VAL A 1 93 ? 7.089 -0.447 -22.273 1.00 88.75 93 VAL A C 1
ATOM 766 O O . VAL A 1 93 ? 7.383 0.260 -21.314 1.00 88.75 93 VAL A O 1
ATOM 769 N N . LYS A 1 94 ? 6.387 0.024 -23.313 1.00 87.81 94 LYS A N 1
ATOM 770 C CA . LYS A 1 94 ? 5.925 1.425 -23.401 1.00 87.81 94 LYS A CA 1
ATOM 771 C C . LYS A 1 94 ? 5.002 1.820 -22.245 1.00 87.81 94 LYS A C 1
ATOM 773 O O . LYS A 1 94 ? 5.105 2.925 -21.706 1.00 87.81 94 LYS A O 1
ATOM 778 N N . SER A 1 95 ? 4.100 0.921 -21.847 1.00 88.00 95 SER A N 1
ATOM 779 C CA . SER A 1 95 ? 3.204 1.169 -20.711 1.00 88.00 95 SER A CA 1
ATOM 780 C C . SER A 1 95 ? 3.968 1.280 -19.384 1.00 88.00 95 SER A C 1
ATOM 782 O O . SER A 1 95 ? 3.688 2.172 -18.581 1.00 88.00 95 SER A O 1
ATOM 784 N N . LEU A 1 96 ? 4.986 0.434 -19.187 1.00 87.06 96 LEU A N 1
ATOM 785 C CA . LEU A 1 96 ? 5.859 0.454 -18.012 1.00 87.06 96 LEU A CA 1
ATOM 786 C C . LEU A 1 96 ? 6.724 1.717 -17.979 1.00 87.06 96 LEU A C 1
ATOM 788 O O . LEU A 1 96 ? 6.804 2.373 -16.945 1.00 87.06 96 LEU A O 1
ATOM 792 N N . GLU A 1 97 ? 7.310 2.112 -19.111 1.00 86.69 97 GLU A N 1
ATOM 793 C CA . GLU A 1 97 ? 8.070 3.362 -19.230 1.00 86.69 97 GLU A CA 1
ATOM 794 C C . GLU A 1 97 ? 7.213 4.566 -18.816 1.00 86.69 97 GLU A C 1
ATOM 796 O O . GLU A 1 97 ? 7.615 5.360 -17.964 1.00 86.69 97 GLU A O 1
ATOM 801 N N . THR A 1 98 ? 5.982 4.640 -19.329 1.00 85.19 98 THR A N 1
ATOM 802 C CA . THR A 1 98 ? 5.028 5.703 -18.979 1.00 85.19 98 THR A CA 1
ATOM 803 C C . THR A 1 98 ? 4.682 5.688 -17.482 1.00 85.19 98 THR A C 1
ATOM 805 O O . THR A 1 98 ? 4.593 6.744 -16.852 1.00 85.19 98 THR A O 1
ATOM 808 N N . SER A 1 99 ? 4.522 4.501 -16.879 1.00 82.75 99 SER A N 1
ATOM 809 C CA . SER A 1 99 ? 4.261 4.348 -15.436 1.00 82.75 99 SER A CA 1
ATOM 810 C C . SER A 1 99 ? 5.410 4.879 -14.570 1.00 82.75 99 SER A C 1
ATOM 812 O O . SER A 1 99 ? 5.156 5.498 -13.528 1.00 82.75 99 SER A O 1
ATOM 814 N N . ILE A 1 100 ? 6.656 4.646 -14.996 1.00 83.12 100 ILE A N 1
ATOM 815 C CA . ILE A 1 100 ? 7.884 5.008 -14.275 1.00 83.12 100 ILE A CA 1
ATOM 816 C C . ILE A 1 100 ? 8.223 6.492 -14.448 1.00 83.12 100 ILE A C 1
ATOM 818 O O . ILE A 1 100 ? 8.576 7.143 -13.464 1.00 83.12 100 ILE A O 1
ATOM 822 N N . MET A 1 101 ? 8.115 7.025 -15.670 1.00 75.50 101 MET A N 1
ATOM 823 C CA . MET A 1 101 ? 8.437 8.424 -15.989 1.00 75.50 101 MET A CA 1
ATOM 824 C C . MET A 1 101 ? 7.333 9.419 -15.608 1.00 75.50 101 MET A C 1
ATOM 826 O O . MET A 1 101 ? 7.579 10.622 -15.581 1.00 75.50 101 MET A O 1
ATOM 830 N N . GLY A 1 102 ? 6.119 8.938 -15.332 1.00 77.75 102 GLY A N 1
ATOM 831 C CA . GLY A 1 102 ? 5.002 9.763 -14.881 1.00 77.75 102 GLY A CA 1
ATOM 832 C C . GLY A 1 102 ? 5.138 10.228 -13.424 1.00 77.75 102 GLY A C 1
ATOM 833 O O . GLY A 1 102 ? 6.153 10.765 -12.986 1.00 77.75 102 GLY A O 1
ATOM 834 N N . ILE A 1 103 ? 4.078 10.048 -12.633 1.00 81.50 103 ILE A N 1
ATOM 835 C CA . ILE A 1 103 ? 4.076 10.449 -11.221 1.00 81.50 103 ILE A CA 1
ATOM 836 C C . ILE A 1 103 ? 5.061 9.571 -10.437 1.00 81.50 103 ILE A C 1
ATOM 838 O O . ILE A 1 103 ? 4.868 8.358 -10.324 1.00 81.50 103 ILE A O 1
ATOM 842 N N . GLY A 1 104 ? 6.086 10.191 -9.848 1.00 85.12 104 GLY A N 1
ATOM 843 C CA . GLY A 1 104 ? 7.073 9.492 -9.027 1.00 85.12 104 GLY A CA 1
ATOM 844 C C . GLY A 1 104 ? 6.442 8.701 -7.873 1.00 85.12 104 GLY A C 1
ATOM 845 O O . GLY A 1 104 ? 5.415 9.086 -7.303 1.00 85.12 104 GLY A O 1
ATOM 846 N N . TRP A 1 105 ? 7.089 7.599 -7.489 1.00 89.44 105 TRP A N 1
ATOM 847 C CA . TRP A 1 105 ? 6.595 6.693 -6.447 1.00 89.44 105 TRP A CA 1
ATOM 848 C C . TRP A 1 105 ? 6.291 7.361 -5.087 1.00 89.44 105 TRP A C 1
ATOM 850 O O . TRP A 1 105 ? 5.295 6.963 -4.477 1.00 89.44 105 TRP A O 1
ATOM 860 N N . PRO A 1 106 ? 7.023 8.397 -4.607 1.00 91.75 106 PRO A N 1
ATOM 861 C CA . PRO A 1 106 ? 6.686 9.036 -3.332 1.00 91.75 106 PRO A CA 1
ATOM 862 C C . PRO A 1 106 ? 5.328 9.739 -3.386 1.00 91.75 106 PRO A C 1
ATOM 864 O O . PRO A 1 106 ? 4.559 9.709 -2.427 1.00 91.75 106 PRO A O 1
ATOM 867 N N . LEU A 1 107 ? 5.002 10.338 -4.533 1.00 90.31 107 LEU A N 1
ATOM 868 C CA . LEU A 1 107 ? 3.737 11.033 -4.721 1.00 90.31 107 LEU A CA 1
ATOM 869 C C . LEU A 1 107 ? 2.578 10.036 -4.877 1.00 90.31 107 LEU A C 1
ATOM 871 O O . LEU A 1 107 ? 1.518 10.242 -4.286 1.00 90.31 107 LEU A O 1
ATOM 875 N N . LYS A 1 108 ? 2.797 8.909 -5.575 1.00 89.44 108 LYS A N 1
ATOM 876 C CA . LYS A 1 108 ? 1.842 7.782 -5.605 1.00 89.44 108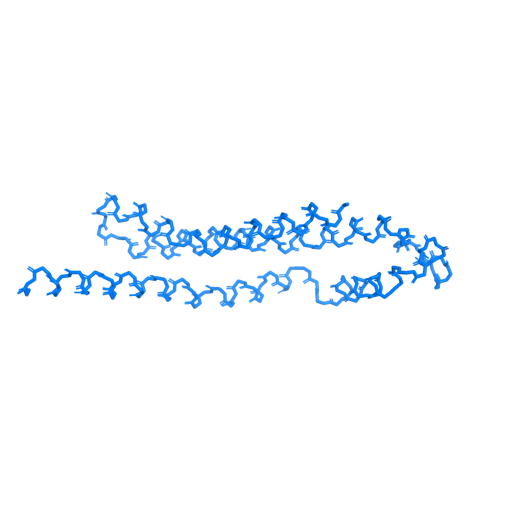 LYS A CA 1
ATOM 877 C C . LYS A 1 108 ? 1.540 7.269 -4.187 1.00 89.44 108 LYS A C 1
ATOM 879 O O . LYS A 1 108 ? 0.376 7.038 -3.863 1.00 89.44 108 LYS A O 1
ATOM 884 N N . ALA A 1 109 ? 2.555 7.162 -3.323 1.00 92.44 109 ALA A N 1
ATOM 885 C CA . ALA A 1 109 ? 2.375 6.770 -1.924 1.00 92.44 109 ALA A CA 1
ATOM 886 C C . ALA A 1 109 ? 1.510 7.774 -1.143 1.00 92.44 109 ALA A C 1
ATOM 888 O O . ALA A 1 109 ? 0.603 7.370 -0.417 1.00 92.44 109 ALA A O 1
ATOM 889 N N . TYR A 1 110 ? 1.745 9.078 -1.320 1.00 93.31 110 TYR A N 1
ATOM 890 C CA . TYR A 1 110 ? 0.965 10.125 -0.654 1.00 93.31 110 TYR A CA 1
ATOM 891 C C . TYR A 1 110 ? -0.522 10.076 -1.035 1.00 93.31 110 TYR A C 1
ATOM 893 O O . TYR A 1 110 ? -1.389 10.063 -0.158 1.00 93.31 110 TYR A O 1
ATOM 901 N N . PHE A 1 111 ? -0.825 9.984 -2.334 1.00 91.44 111 PHE A N 1
ATOM 902 C CA . PHE A 1 111 ? -2.206 9.868 -2.809 1.00 91.44 111 PHE A CA 1
ATOM 903 C C . PHE A 1 111 ? -2.873 8.572 -2.352 1.00 91.44 111 PHE A C 1
ATOM 905 O O . PHE A 1 111 ? -4.020 8.603 -1.904 1.00 91.44 111 PHE A O 1
ATOM 912 N N . GLY A 1 112 ? -2.150 7.449 -2.408 1.00 89.88 112 GLY A N 1
ATOM 913 C CA . GLY A 1 112 ? -2.634 6.176 -1.882 1.00 89.88 112 GLY A CA 1
ATOM 914 C C . GLY A 1 112 ? -2.999 6.291 -0.404 1.00 89.88 112 GLY A C 1
ATOM 915 O O . GLY A 1 112 ? -4.102 5.926 -0.006 1.00 89.88 112 GLY A O 1
ATOM 916 N N . TYR A 1 113 ? -2.121 6.881 0.406 1.00 92.12 113 TYR A N 1
ATOM 917 C CA . TYR A 1 113 ? -2.365 7.069 1.833 1.00 92.12 113 TYR A CA 1
ATOM 918 C C . TYR A 1 113 ? -3.616 7.906 2.105 1.00 92.12 113 TYR A C 1
ATOM 920 O O . TYR A 1 113 ? -4.476 7.485 2.878 1.00 92.12 113 TYR A O 1
ATOM 928 N N . LEU A 1 114 ? -3.765 9.043 1.418 1.00 92.56 114 LEU A N 1
ATOM 929 C CA . LEU A 1 114 ? -4.933 9.913 1.557 1.00 92.56 114 LEU A CA 1
ATOM 930 C C . LEU A 1 114 ? -6.245 9.171 1.239 1.00 92.56 114 LEU A C 1
ATOM 932 O O . LEU A 1 114 ? -7.236 9.323 1.953 1.00 92.56 114 LEU A O 1
ATOM 936 N N . LEU A 1 115 ? -6.233 8.332 0.200 1.00 90.69 115 LEU A N 1
ATOM 937 C CA . LEU A 1 115 ? -7.394 7.561 -0.244 1.00 90.69 115 LEU A CA 1
ATOM 938 C C . LEU A 1 115 ? -7.769 6.430 0.727 1.00 90.69 115 LEU A C 1
ATOM 940 O O . LEU A 1 115 ? -8.943 6.073 0.832 1.00 90.69 115 LEU A O 1
ATOM 944 N N . PHE A 1 116 ? -6.806 5.897 1.483 1.00 89.00 116 PHE A N 1
ATOM 945 C CA . PHE A 1 116 ? -7.052 4.839 2.466 1.00 89.00 116 PHE A CA 1
ATOM 946 C C . PHE A 1 116 ? -7.466 5.339 3.858 1.00 89.00 116 PHE A C 1
ATOM 948 O O . PHE A 1 116 ? -7.977 4.551 4.656 1.00 89.00 116 PHE A O 1
ATOM 955 N N . ILE A 1 117 ? -7.338 6.632 4.170 1.00 89.25 117 ILE A N 1
ATOM 956 C CA . ILE A 1 117 ? -7.822 7.179 5.452 1.00 89.25 117 ILE A CA 1
ATOM 957 C C . ILE A 1 117 ? -9.342 6.960 5.637 1.00 89.25 117 ILE A C 1
ATOM 959 O O . ILE A 1 117 ? -9.735 6.435 6.684 1.00 89.25 117 ILE A O 1
ATOM 963 N N . PRO A 1 118 ? -10.217 7.272 4.653 1.00 90.94 118 PRO A N 1
ATOM 964 C CA . PRO A 1 118 ? -11.649 6.980 4.753 1.00 90.94 118 PRO A CA 1
ATOM 965 C C . PRO A 1 118 ? -11.962 5.500 5.009 1.00 90.94 118 PRO A C 1
ATOM 967 O O . PRO A 1 118 ? -12.904 5.184 5.739 1.00 90.94 118 PRO A O 1
ATOM 970 N N . TYR A 1 119 ? -11.156 4.583 4.465 1.00 89.75 119 TYR A N 1
ATOM 971 C CA . TYR A 1 119 ? -11.343 3.144 4.658 1.00 89.75 119 TYR A CA 1
ATOM 972 C C . TYR A 1 119 ?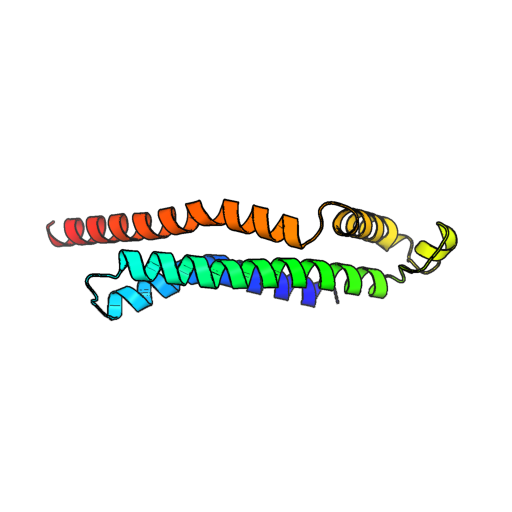 -11.240 2.740 6.137 1.00 89.75 119 TYR A C 1
ATOM 974 O O . TYR A 1 119 ? -12.068 1.969 6.626 1.00 89.75 119 TYR A O 1
ATOM 982 N N . LEU A 1 120 ? -10.300 3.324 6.889 1.00 89.69 120 LEU A N 1
ATOM 983 C CA . LEU A 1 120 ? -10.149 3.056 8.325 1.00 89.69 120 LEU A CA 1
ATOM 984 C C . LEU A 1 120 ? -11.414 3.404 9.120 1.00 89.69 120 LEU A C 1
ATOM 986 O O . LEU A 1 120 ? -11.776 2.679 10.055 1.00 89.69 120 LEU A O 1
ATOM 990 N N . ILE A 1 121 ? -12.089 4.489 8.730 1.00 89.69 121 ILE A N 1
ATOM 991 C CA . ILE A 1 121 ? -13.339 4.955 9.340 1.00 89.69 121 ILE A CA 1
ATOM 992 C C . ILE A 1 121 ? -14.470 3.972 9.023 1.00 89.69 121 ILE A C 1
ATOM 994 O O . ILE A 1 121 ? -15.192 3.556 9.931 1.00 89.69 121 ILE A O 1
ATOM 998 N N . ILE A 1 122 ? -14.591 3.550 7.760 1.00 90.56 122 ILE A N 1
ATOM 999 C CA . ILE A 1 122 ? -15.607 2.583 7.314 1.00 90.56 122 ILE A CA 1
ATOM 1000 C C . ILE A 1 122 ? -15.480 1.267 8.089 1.00 90.56 122 ILE A C 1
ATOM 1002 O O . ILE A 1 122 ? -16.476 0.765 8.612 1.00 90.56 122 ILE A O 1
ATOM 1006 N N . VAL A 1 123 ? -14.261 0.738 8.234 1.00 90.75 123 VAL A N 1
ATOM 1007 C CA . VAL A 1 123 ? -13.999 -0.498 8.991 1.00 90.75 123 VAL A CA 1
ATOM 1008 C C . VAL A 1 123 ? -14.446 -0.361 10.451 1.00 90.75 123 VAL A C 1
ATOM 1010 O O . VAL A 1 123 ? -15.092 -1.257 11.005 1.00 90.75 123 VAL A O 1
ATOM 1013 N N . TYR A 1 124 ? -14.160 0.782 11.078 1.00 89.00 124 TYR A N 1
ATOM 1014 C CA . TYR A 1 124 ? -14.561 1.035 12.459 1.00 89.00 124 TYR A CA 1
ATOM 1015 C C . TYR A 1 124 ? -16.087 1.152 12.622 1.00 89.00 124 TYR A C 1
ATOM 1017 O O . TYR A 1 124 ? -16.659 0.567 13.547 1.00 89.00 124 TYR A O 1
ATOM 1025 N N . ILE A 1 125 ? -16.766 1.857 11.711 1.00 89.69 125 ILE A N 1
ATOM 1026 C CA . ILE A 1 125 ? -18.234 1.969 11.701 1.00 89.69 125 ILE A CA 1
ATOM 1027 C C . ILE A 1 125 ? -18.875 0.597 11.475 1.00 89.69 125 ILE A C 1
ATOM 1029 O O . ILE A 1 125 ? -19.799 0.226 12.204 1.00 89.69 125 ILE A O 1
ATOM 1033 N N . GLY A 1 126 ? -18.351 -0.192 10.533 1.00 90.19 126 GLY A N 1
ATOM 1034 C CA . GLY A 1 126 ? -18.826 -1.545 10.241 1.00 90.19 126 GLY A CA 1
ATOM 1035 C C . GLY A 1 126 ? -18.849 -2.430 11.488 1.00 90.19 126 GLY A C 1
ATOM 1036 O O . GLY A 1 126 ? -19.852 -3.084 11.775 1.00 90.19 126 GLY A O 1
ATOM 1037 N N . LYS A 1 127 ? -17.805 -2.363 12.322 1.00 88.94 127 LYS A N 1
ATOM 1038 C CA . LYS A 1 127 ? -17.786 -3.044 13.626 1.00 88.94 127 LYS A CA 1
ATOM 1039 C C . LYS A 1 127 ? -18.939 -2.606 14.536 1.00 88.94 127 LYS A C 1
ATOM 1041 O O . LYS A 1 127 ? -19.563 -3.455 15.178 1.00 88.94 127 LYS A O 1
ATOM 1046 N N . ILE A 1 128 ? -19.205 -1.303 14.651 1.00 87.62 128 ILE A N 1
ATOM 1047 C CA . ILE A 1 128 ? -20.292 -0.794 15.504 1.00 87.62 128 ILE A CA 1
ATOM 1048 C C . ILE A 1 128 ? -21.641 -1.334 15.022 1.00 87.62 128 ILE A C 1
ATOM 1050 O O . ILE A 1 128 ? -22.436 -1.794 15.844 1.00 87.62 128 ILE A O 1
ATOM 1054 N N . LEU A 1 129 ? -21.876 -1.328 13.707 1.00 90.50 129 LEU A N 1
ATOM 1055 C CA . LEU A 1 129 ? -23.100 -1.857 13.104 1.00 90.50 129 LEU A CA 1
ATOM 1056 C C . LEU A 1 129 ? -23.263 -3.357 13.376 1.00 90.50 129 LEU A C 1
ATOM 1058 O O . LEU A 1 129 ? -24.303 -3.766 13.887 1.00 90.50 129 LEU A O 1
ATOM 1062 N N . ILE A 1 130 ? -22.219 -4.165 13.153 1.00 88.94 130 ILE A N 1
ATOM 1063 C CA . ILE A 1 130 ? -22.236 -5.612 13.439 1.00 88.94 130 ILE A CA 1
ATOM 1064 C C . ILE A 1 130 ? -22.553 -5.875 14.918 1.00 88.94 130 ILE A C 1
ATOM 1066 O O . ILE A 1 130 ? -23.351 -6.756 15.244 1.00 88.94 130 ILE A O 1
ATOM 1070 N N . LYS A 1 131 ? -21.969 -5.089 15.833 1.00 86.44 131 LYS A N 1
ATOM 1071 C CA . LYS A 1 131 ? -22.243 -5.212 17.270 1.00 86.44 131 LYS A CA 1
ATOM 1072 C C . LYS A 1 131 ? -23.706 -4.898 17.602 1.00 86.44 131 LYS A C 1
ATOM 1074 O O . LYS A 1 131 ? -24.294 -5.609 18.414 1.00 86.44 131 LYS A O 1
ATOM 1079 N N . ARG A 1 132 ? -24.290 -3.859 16.991 1.00 86.06 132 ARG A N 1
ATOM 1080 C CA . ARG A 1 132 ? -25.709 -3.501 17.175 1.00 86.06 132 ARG A CA 1
ATOM 1081 C C . ARG A 1 132 ? -26.640 -4.593 16.644 1.00 86.06 132 ARG A C 1
ATOM 1083 O O . ARG A 1 132 ? -27.535 -5.011 17.365 1.00 86.06 132 ARG A O 1
ATOM 1090 N N . LEU A 1 133 ? -26.376 -5.116 15.446 1.00 89.12 133 LEU A N 1
ATOM 1091 C CA . LEU A 1 133 ? -27.171 -6.195 14.847 1.00 89.12 133 LEU A CA 1
ATOM 1092 C C . LEU A 1 133 ? -27.153 -7.470 15.701 1.00 89.12 133 LEU A C 1
ATOM 1094 O O . L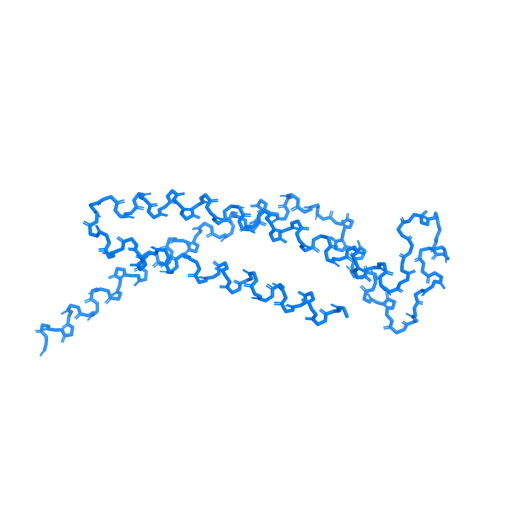EU A 1 133 ? -28.196 -8.075 15.936 1.00 89.12 133 LEU A O 1
ATOM 1098 N N . LYS A 1 134 ? -25.980 -7.855 16.221 1.00 85.62 134 LYS A N 1
ATOM 1099 C CA . LYS A 1 134 ? -25.855 -9.027 17.099 1.00 85.62 134 LYS A CA 1
ATOM 1100 C C . LYS A 1 134 ? -26.577 -8.838 18.436 1.00 85.62 134 LYS A C 1
ATOM 1102 O O . LYS A 1 134 ? -27.098 -9.808 18.971 1.00 85.62 134 LYS A O 1
ATOM 1107 N N . LYS A 1 135 ? -26.614 -7.611 18.968 1.00 81.56 135 LYS A N 1
ATOM 1108 C CA . LYS A 1 135 ? -27.369 -7.294 20.185 1.00 81.56 135 LYS A CA 1
ATOM 1109 C C . LYS A 1 135 ? -28.875 -7.457 19.951 1.00 81.56 135 LYS A C 1
ATOM 1111 O O . LYS A 1 135 ? -29.501 -8.200 20.691 1.00 81.56 135 LYS A O 1
ATOM 1116 N N . ASN A 1 136 ? -29.412 -6.863 18.883 1.00 73.38 136 ASN A N 1
ATOM 1117 C CA . ASN A 1 136 ? -30.841 -6.951 18.561 1.00 73.38 136 ASN A CA 1
ATOM 1118 C C . ASN A 1 136 ? -31.301 -8.397 18.309 1.00 73.38 136 ASN A C 1
ATOM 1120 O O . ASN A 1 136 ? -32.406 -8.753 18.687 1.00 73.38 136 ASN A O 1
ATOM 1124 N N . LYS A 1 137 ? -30.451 -9.246 17.712 1.00 72.06 137 LYS A N 1
ATOM 1125 C CA . LYS A 1 137 ? -30.751 -10.675 17.512 1.00 72.06 137 LYS A CA 1
ATOM 1126 C C . LYS A 1 137 ? -30.791 -11.487 18.815 1.00 72.06 137 LYS A C 1
ATOM 1128 O O . LYS A 1 137 ? -31.413 -12.534 18.840 1.00 72.06 137 LYS A O 1
ATOM 1133 N N . ASN A 1 138 ? -30.098 -11.045 19.862 1.00 65.00 138 ASN A N 1
ATOM 1134 C CA . ASN A 1 138 ? -30.105 -11.722 21.161 1.00 65.00 138 ASN A CA 1
ATOM 1135 C C . ASN A 1 138 ? -31.244 -11.236 22.079 1.00 65.00 138 ASN A C 1
ATOM 1137 O O . ASN A 1 138 ? -31.463 -11.841 23.123 1.00 65.00 138 ASN A O 1
ATOM 1141 N N . GLU A 1 139 ? -31.901 -10.125 21.734 1.00 57.81 139 GLU A N 1
ATOM 1142 C CA . GLU A 1 139 ? -33.036 -9.543 22.470 1.00 57.81 139 GLU A CA 1
ATOM 1143 C C . GLU A 1 139 ? -34.400 -9.902 21.838 1.00 57.81 139 GLU A C 1
ATOM 1145 O O . GLU A 1 139 ? -35.432 -9.563 22.413 1.00 57.81 139 GLU A O 1
ATOM 1150 N N . ALA A 1 140 ? -34.399 -10.582 20.683 1.00 53.81 140 ALA A N 1
ATOM 1151 C CA . ALA A 1 140 ? -35.568 -11.119 19.977 1.00 53.81 140 ALA A CA 1
ATOM 1152 C C . ALA A 1 140 ? -35.610 -12.647 20.095 1.00 53.81 140 ALA A C 1
ATOM 1154 O O . ALA A 1 140 ? -36.732 -13.190 20.188 1.00 53.81 140 ALA A O 1
#

Foldseek 3Di:
DVVVLVVVLVVLVVCLLCVLLVLLVVLVVVVDPCSPVVSLVVNLVVSLVSLLVSLVSVLVVLVVVLVVQVADPPDPDPCNRCVSGDPVCVVVNVVSVCVNPPDHSVVSSVVVSVVCSVVSVVSVVVVVVVVVVVVVVVVD

Secondary structure (DSSP, 8-state):
-HHHHHHHHHHHHHHHHHHHHHHHHHHHHTT-TTHHHHHHHHHHHHHHHHHHHHHHHHHHHHHHHHHHTT--TT-SSHHHHHTTS-GGGHHHHHHHHHHHHSS-HHHHHHHHHHHHHHHHHHHHHHHHHHHHHHHHHH--

Sequence (140 aa):
MEILITLTDFLILGLLLTFPVLLLIILNRLKTKWTLIAYSIISLFVLGLIIIFFAWWSYKSDLILLKHYGYNIDGMNYTEFYGNVAPDNMEKVKSLETSIMGIGWPLKAYFGYLLFIPYLIIVYIGKILIKRLKKNKNEA